Protein AF-A0A522B2F1-F1 (afdb_monomer)

Nearest PDB structures (foldseek):
  3g0k-assembly1_A-2  TM=4.788E-01  e=4.294E+00  Novosphingobium aromaticivorans DSM 12444
  7o5y-assembly1_B  TM=4.144E-01  e=3.653E+00  Streptococcus sanguinis
  8eoi-assembly1_A  TM=2.636E-01  e=6.877E-01  Homo sapiens
  1tuh-assembly1_A-2  TM=2.741E-01  e=2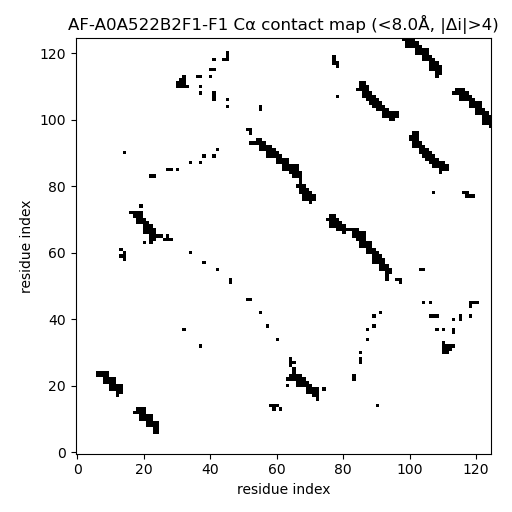.020E+00  uncultured bacterium
  4hvn-assembly1_B  TM=3.788E-01  e=5.932E+00  Catenulispora acidiphila DSM 44928

Mean predicted aligned error: 5.57 Å

pLDDT: mean 89.05, std 11.36, range [38.19, 97.5]

Radius of gyration: 15.19 Å; Cα contacts (8 Å, |Δi|>4): 282; chains: 1; bounding box: 47×36×34 Å

Foldseek 3Di:
DDPPPPQDWDWDAWPNNQKIWIAGDDDFDDFPADQVLLVVLQVVVQCVVPVQAPAWDWDTKDFGFQTAFMAGNVRHTQAGDPGGAGWMWIKTWGPDDPPFRTKIKIWIAGRHPSHTRGIDIDTHD

Solvent-accessible surface area (backbone atoms only — not comparable to full-atom values): 7037 Å² total; per-residue (Å²): 136,83,85,73,79,79,75,59,67,48,79,45,65,41,72,93,47,50,25,42,36,32,21,46,73,73,88,64,72,83,64,71,40,52,72,68,62,43,50,53,53,40,52,53,48,52,37,68,76,39,74,83,66,62,70,71,38,84,72,37,76,44,81,37,47,23,33,30,33,31,21,40,69,88,64,52,77,66,39,78,50,97,61,67,39,48,27,34,39,38,32,26,38,28,69,63,52,98,88,26,66,38,38,36,36,40,28,34,26,33,18,72,75,58,46,77,75,30,74,50,76,50,75,43,115

Secondary structure (DSSP, 8-state):
--------EEEEEETTTTEEEEEESS-PPPPSS-HHHHHHHHHHHHHHH-TT----EEEEEEEEEEEEEEEETT--EEEEEEEEEEEEEEEEEE-SBTTBSEEEEEEEEETTT--EEEEEEEEE-

Sequence (125 aa):
MRSGTIVDQTTIRVAVGEFVATEQQGLARAPAVTQESAAQTGLAKLTELNGTINGLVLSDAHFAPRLMTLSDAAGSPIYASTEPADDWIFVFTAPPQNGFTSVRGVVVIDAATGRISSAQILQSN

Structure (mmCIF, N/CA/C/O backbone):
data_AF-A0A522B2F1-F1
#
_entry.id   AF-A0A522B2F1-F1
#
loop_
_atom_site.group_PDB
_atom_site.id
_atom_site.type_symbol
_atom_site.label_atom_id
_atom_site.label_alt_id
_atom_site.label_comp_id
_atom_site.label_asym_id
_atom_site.label_entity_id
_atom_site.label_seq_id
_atom_site.pdbx_PDB_ins_code
_atom_site.Cartn_x
_atom_site.Cartn_y
_atom_site.Cartn_z
_atom_site.occupancy
_atom_site.B_iso_or_equiv
_atom_site.auth_seq_id
_atom_site.auth_comp_id
_atom_site.auth_asym_id
_atom_site.auth_atom_id
_atom_site.pdbx_PDB_model_num
ATOM 1 N N . MET A 1 1 ? 29.183 -25.569 -11.929 1.00 38.19 1 MET A N 1
ATOM 2 C CA . MET A 1 1 ? 29.229 -24.099 -11.795 1.00 38.19 1 MET A CA 1
ATOM 3 C C . MET A 1 1 ? 27.799 -23.622 -11.596 1.00 38.19 1 MET A C 1
ATOM 5 O O . MET A 1 1 ? 27.025 -23.688 -12.538 1.00 38.19 1 MET A O 1
ATOM 9 N N . ARG A 1 2 ? 27.391 -23.290 -10.366 1.00 43.25 2 ARG A N 1
ATOM 10 C CA . ARG A 1 2 ? 26.081 -22.670 -10.125 1.00 43.25 2 ARG A CA 1
ATOM 11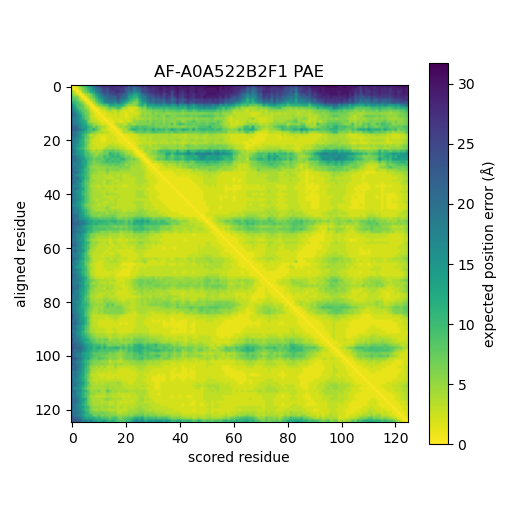 C C . ARG A 1 2 ? 26.312 -21.163 -10.138 1.00 43.25 2 ARG A C 1
ATOM 13 O O . ARG A 1 2 ? 26.789 -20.628 -9.145 1.00 43.25 2 ARG A O 1
ATOM 20 N N . SER A 1 3 ? 26.054 -20.513 -11.273 1.00 42.56 3 SER A N 1
ATOM 21 C CA . SER A 1 3 ? 25.910 -19.055 -11.307 1.00 42.56 3 SER A CA 1
ATOM 22 C C . SER A 1 3 ? 24.653 -18.711 -10.521 1.00 42.56 3 SER A C 1
ATOM 24 O O . SER A 1 3 ? 23.548 -18.779 -11.047 1.00 42.56 3 SER A O 1
ATOM 26 N N . GLY A 1 4 ? 24.815 -18.434 -9.230 1.00 44.62 4 GLY A N 1
ATOM 27 C CA . GLY A 1 4 ? 23.808 -17.710 -8.475 1.00 44.62 4 GLY A CA 1
ATOM 28 C C . GLY A 1 4 ? 23.912 -16.257 -8.900 1.00 44.62 4 GLY A C 1
ATOM 29 O O . GLY A 1 4 ? 24.872 -15.586 -8.533 1.00 44.62 4 GLY A O 1
ATOM 30 N N . THR A 1 5 ? 22.979 -15.791 -9.724 1.00 51.19 5 THR A N 1
ATOM 31 C CA . THR A 1 5 ? 22.793 -14.359 -9.946 1.00 51.19 5 THR A CA 1
ATOM 32 C C . THR A 1 5 ? 22.493 -13.747 -8.584 1.00 51.19 5 THR A C 1
ATOM 34 O O . THR A 1 5 ? 21.421 -13.981 -8.030 1.00 51.19 5 THR A O 1
ATOM 37 N N . ILE A 1 6 ? 23.457 -13.031 -8.006 1.00 52.72 6 ILE A N 1
ATOM 38 C CA . ILE A 1 6 ? 23.194 -12.193 -6.840 1.00 52.72 6 ILE A CA 1
ATOM 39 C C . ILE A 1 6 ? 22.328 -11.058 -7.374 1.00 52.72 6 ILE A C 1
ATOM 41 O O . ILE A 1 6 ? 22.818 -10.161 -8.057 1.00 52.72 6 ILE A O 1
ATOM 45 N N . VAL A 1 7 ? 21.019 -11.159 -7.165 1.00 60.38 7 VAL A N 1
ATOM 46 C CA . VAL A 1 7 ? 20.129 -10.018 -7.341 1.00 60.38 7 VAL A CA 1
ATOM 47 C C . VAL A 1 7 ? 20.434 -9.103 -6.163 1.00 60.38 7 VAL A C 1
ATOM 49 O O . VAL A 1 7 ? 20.167 -9.472 -5.023 1.00 60.38 7 VAL A O 1
ATOM 52 N N . ASP A 1 8 ? 21.078 -7.969 -6.428 1.00 80.25 8 ASP A N 1
ATOM 53 C CA . ASP A 1 8 ? 21.339 -6.969 -5.396 1.00 80.25 8 ASP A CA 1
ATOM 54 C C . ASP A 1 8 ? 19.993 -6.345 -4.993 1.00 80.25 8 ASP A C 1
ATOM 56 O O . ASP A 1 8 ? 19.267 -5.795 -5.832 1.00 80.25 8 ASP A O 1
ATOM 60 N N . GLN A 1 9 ? 19.607 -6.548 -3.734 1.00 82.62 9 GLN A N 1
ATOM 61 C CA . GLN A 1 9 ? 18.315 -6.155 -3.183 1.00 82.62 9 GLN A CA 1
ATOM 62 C C . GLN A 1 9 ? 18.523 -5.170 -2.039 1.00 82.62 9 GLN A C 1
ATOM 64 O O . GLN A 1 9 ? 19.355 -5.388 -1.157 1.00 82.62 9 GLN A O 1
ATOM 69 N N . THR A 1 10 ? 17.719 -4.112 -2.028 1.00 87.62 10 THR A N 1
ATOM 70 C CA . THR A 1 10 ? 17.701 -3.115 -0.960 1.00 87.62 10 THR A CA 1
ATOM 71 C C . THR A 1 10 ? 16.459 -3.319 -0.107 1.00 87.62 10 THR A C 1
ATOM 73 O O . THR A 1 10 ? 15.346 -3.386 -0.623 1.00 87.62 10 THR A O 1
ATOM 76 N N . THR A 1 11 ? 16.643 -3.396 1.208 1.00 88.81 11 THR A N 1
ATOM 77 C CA . THR A 1 11 ? 15.537 -3.484 2.166 1.00 88.81 11 THR A CA 1
ATOM 78 C C . THR A 1 11 ? 15.260 -2.112 2.767 1.00 88.81 11 THR A C 1
ATOM 80 O O . THR A 1 11 ? 16.154 -1.503 3.356 1.00 88.81 11 THR A O 1
ATOM 83 N N . ILE A 1 12 ? 14.017 -1.647 2.661 1.00 87.69 12 ILE A N 1
ATOM 84 C CA . ILE A 1 12 ? 13.564 -0.337 3.134 1.00 87.69 12 ILE A CA 1
ATOM 85 C C . ILE A 1 12 ? 12.460 -0.510 4.175 1.00 87.69 12 ILE A C 1
ATOM 87 O O . ILE A 1 12 ? 11.660 -1.444 4.133 1.00 87.69 12 ILE A O 1
ATOM 91 N N . ARG A 1 13 ? 12.439 0.401 5.149 1.00 89.25 13 ARG A N 1
ATOM 92 C CA . ARG A 1 13 ? 11.413 0.478 6.188 1.00 89.25 13 ARG A CA 1
ATOM 93 C C . ARG A 1 13 ? 10.387 1.540 5.817 1.00 89.25 13 ARG A C 1
ATOM 95 O O . ARG A 1 13 ? 10.756 2.698 5.649 1.00 89.25 13 ARG A O 1
ATOM 102 N N . VAL A 1 14 ? 9.121 1.148 5.754 1.00 87.75 14 VAL A N 1
ATOM 103 C CA . VAL A 1 14 ? 7.976 2.031 5.483 1.00 87.75 14 VAL A CA 1
ATOM 104 C C . VAL A 1 14 ? 7.152 2.178 6.766 1.00 87.75 14 VAL A C 1
ATOM 106 O O . VAL A 1 14 ? 7.138 1.266 7.599 1.00 87.75 14 VAL A O 1
ATOM 109 N N . ALA A 1 15 ? 6.535 3.343 6.969 1.00 86.56 15 ALA A N 1
ATOM 110 C CA . ALA A 1 15 ? 5.794 3.727 8.170 1.00 86.56 15 ALA A CA 1
ATOM 111 C C . ALA A 1 15 ? 6.574 3.444 9.463 1.00 86.56 15 ALA A C 1
ATOM 113 O O . ALA A 1 15 ? 6.159 2.660 10.306 1.00 86.56 15 ALA A O 1
ATOM 114 N N . VAL A 1 16 ? 7.760 4.048 9.608 1.00 84.00 16 VAL A N 1
ATOM 115 C CA . VAL A 1 16 ? 8.618 3.892 10.805 1.00 84.00 16 VAL A CA 1
ATOM 116 C C . VAL A 1 16 ? 9.002 2.418 11.079 1.00 84.00 16 VAL A C 1
ATOM 118 O O . VAL A 1 16 ? 9.279 2.019 12.206 1.00 84.00 16 VAL A O 1
ATOM 121 N N . GLY A 1 17 ? 9.081 1.592 10.028 1.00 78.56 17 GLY A N 1
ATOM 122 C CA . GLY A 1 17 ? 9.490 0.185 10.126 1.00 78.56 17 GLY A CA 1
ATOM 123 C C . GLY A 1 17 ? 8.371 -0.787 10.470 1.00 78.56 17 GLY A C 1
ATOM 124 O O . GLY A 1 17 ? 8.657 -1.942 10.775 1.00 78.56 17 GLY A O 1
ATOM 125 N N . GLU A 1 18 ? 7.121 -0.343 10.389 1.00 86.19 18 GLU A N 1
ATOM 126 C CA . GLU A 1 18 ? 5.946 -1.211 10.469 1.00 86.19 18 GLU A CA 1
ATOM 127 C C . GLU A 1 18 ? 5.821 -2.135 9.260 1.00 86.19 18 GLU A C 1
ATOM 129 O O . GLU A 1 18 ? 5.259 -3.224 9.372 1.00 86.19 18 GLU A O 1
ATOM 134 N N . PHE A 1 19 ? 6.378 -1.713 8.125 1.00 91.81 19 PHE A N 1
ATOM 135 C CA . PHE A 1 19 ? 6.464 -2.517 6.919 1.00 91.81 19 PHE A CA 1
ATOM 136 C C . PHE A 1 19 ? 7.895 -2.573 6.413 1.00 91.81 19 PHE A C 1
ATOM 138 O O . PHE A 1 19 ? 8.677 -1.624 6.546 1.00 91.81 19 PHE A O 1
ATOM 145 N N . VAL A 1 20 ? 8.221 -3.707 5.809 1.00 92.75 20 VAL A N 1
ATOM 146 C CA . VAL A 1 20 ? 9.515 -3.971 5.196 1.00 92.75 20 VAL A CA 1
ATOM 147 C C . VAL A 1 20 ? 9.288 -4.186 3.709 1.00 92.75 20 VAL A C 1
ATOM 149 O O . VAL A 1 20 ? 8.662 -5.165 3.303 1.00 92.75 20 VAL A O 1
ATOM 152 N N . ALA A 1 21 ? 9.783 -3.247 2.908 1.00 92.69 21 ALA A N 1
ATOM 153 C CA . ALA A 1 21 ? 9.803 -3.337 1.459 1.00 92.69 21 ALA A CA 1
ATOM 154 C C . ALA A 1 21 ? 11.165 -3.868 1.005 1.00 92.69 21 ALA A C 1
ATOM 156 O O . ALA A 1 21 ? 12.202 -3.494 1.557 1.00 92.69 21 ALA A O 1
ATOM 157 N N . THR A 1 22 ? 11.173 -4.726 -0.007 1.00 91.88 22 THR A N 1
ATOM 158 C CA . THR A 1 22 ? 12.401 -5.142 -0.684 1.00 91.88 22 THR A CA 1
ATOM 159 C C . THR A 1 22 ? 12.323 -4.729 -2.137 1.00 91.88 22 THR A C 1
ATOM 161 O O . THR A 1 22 ? 11.387 -5.088 -2.850 1.00 91.88 22 THR A O 1
ATOM 164 N N . GLU A 1 23 ? 13.335 -3.996 -2.567 1.00 91.19 23 GLU A N 1
ATOM 165 C CA . GLU A 1 23 ? 13.472 -3.445 -3.904 1.00 91.19 23 GLU A CA 1
ATOM 166 C C . GLU A 1 23 ? 14.637 -4.123 -4.605 1.00 91.19 23 GLU A C 1
ATOM 168 O O . GLU A 1 23 ? 15.678 -4.398 -4.003 1.00 91.19 23 GLU A O 1
ATOM 173 N N . GLN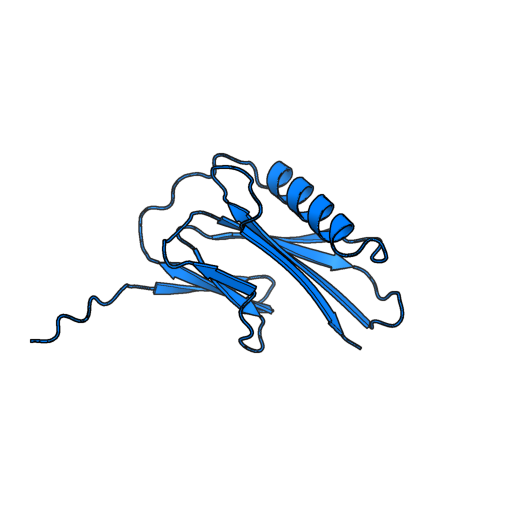 A 1 24 ? 14.487 -4.384 -5.896 1.00 88.69 24 GLN A N 1
ATOM 174 C CA . GLN A 1 24 ? 15.615 -4.803 -6.709 1.00 88.69 24 GLN A CA 1
ATOM 175 C C . GLN A 1 24 ? 16.388 -3.569 -7.177 1.00 88.69 24 GLN A C 1
ATOM 177 O O . GLN A 1 24 ? 15.809 -2.696 -7.824 1.00 88.69 24 GLN A O 1
ATOM 182 N N . GLN A 1 25 ? 17.706 -3.527 -6.957 1.00 82.00 25 GLN A N 1
ATOM 183 C CA . GLN A 1 25 ? 18.521 -2.427 -7.470 1.00 82.00 25 GLN A CA 1
ATOM 184 C C . GLN A 1 25 ? 18.369 -2.275 -8.990 1.00 82.00 25 GLN A C 1
ATOM 186 O O . GLN A 1 25 ? 18.368 -3.244 -9.758 1.00 82.00 25 GLN A O 1
ATOM 191 N N . GLY A 1 26 ? 18.246 -1.028 -9.436 1.00 74.38 26 GLY A N 1
ATOM 192 C CA . GLY A 1 26 ? 18.141 -0.689 -10.845 1.00 74.38 26 GLY A CA 1
ATOM 193 C C . GLY A 1 26 ? 17.662 0.738 -11.062 1.00 74.38 26 GLY A C 1
ATOM 194 O O . GLY A 1 26 ? 17.484 1.510 -10.123 1.00 74.38 26 GLY A O 1
ATOM 195 N N . LEU A 1 27 ? 17.462 1.091 -12.330 1.00 75.81 27 LEU A N 1
ATOM 196 C CA . LEU A 1 27 ? 16.947 2.405 -12.697 1.00 75.81 27 LEU A CA 1
ATOM 197 C C . LEU A 1 27 ? 15.459 2.495 -12.341 1.00 75.81 27 LEU A C 1
ATOM 199 O O . LEU A 1 27 ? 14.644 1.793 -12.942 1.00 75.81 27 LEU A O 1
ATOM 203 N N . ALA A 1 28 ? 15.140 3.370 -11.390 1.00 77.50 28 ALA A N 1
ATOM 204 C CA . ALA A 1 28 ? 13.783 3.814 -11.103 1.00 77.50 28 ALA A CA 1
ATOM 205 C C . ALA A 1 28 ? 13.255 4.663 -12.266 1.00 77.50 28 ALA A C 1
ATOM 207 O O . ALA A 1 28 ? 13.977 5.530 -12.775 1.00 77.50 28 ALA A O 1
ATOM 208 N N . ARG A 1 29 ? 12.003 4.460 -12.681 1.00 81.00 29 ARG A N 1
ATOM 209 C CA . ARG A 1 29 ? 11.322 5.408 -13.571 1.00 81.00 29 ARG A CA 1
ATOM 210 C C . ARG A 1 29 ? 10.526 6.397 -12.737 1.00 81.00 29 ARG A C 1
ATOM 212 O O . ARG A 1 29 ? 10.007 6.058 -11.681 1.00 81.00 29 ARG A O 1
ATOM 219 N N . ALA A 1 30 ? 10.434 7.635 -13.215 1.00 85.31 30 ALA A N 1
ATOM 220 C CA . ALA A 1 30 ? 9.543 8.597 -12.586 1.00 85.31 30 ALA A CA 1
ATOM 221 C C . ALA A 1 30 ? 8.095 8.066 -12.658 1.00 85.31 30 ALA A C 1
ATOM 223 O O . ALA A 1 30 ? 7.690 7.589 -13.725 1.00 85.31 30 ALA A O 1
ATOM 224 N N . PRO A 1 31 ? 7.327 8.136 -11.558 1.00 89.75 31 PRO A N 1
ATOM 225 C CA . PRO A 1 31 ? 5.960 7.636 -11.525 1.00 89.75 31 PRO A CA 1
ATOM 226 C C . PRO A 1 31 ? 5.082 8.424 -12.505 1.00 89.75 31 PRO A C 1
ATOM 228 O O . PRO A 1 31 ? 5.138 9.655 -12.554 1.00 89.75 31 PRO A O 1
ATOM 231 N N . ALA A 1 32 ? 4.273 7.715 -13.295 1.00 93.44 32 ALA A N 1
ATOM 232 C CA . ALA A 1 32 ? 3.329 8.334 -14.228 1.00 93.44 32 ALA A CA 1
ATOM 233 C C . ALA A 1 32 ? 2.045 8.786 -13.515 1.00 93.44 32 ALA A C 1
ATOM 235 O O . ALA A 1 32 ? 1.407 9.754 -13.927 1.00 93.44 32 ALA A O 1
ATOM 236 N N . VAL A 1 33 ? 1.683 8.096 -12.431 1.00 95.12 33 VAL A N 1
ATOM 237 C CA . VAL A 1 33 ? 0.570 8.445 -11.548 1.00 95.12 33 VAL A CA 1
ATOM 238 C C . VAL A 1 33 ? 1.096 9.214 -10.342 1.00 95.12 33 VAL A C 1
ATOM 240 O O . VAL A 1 33 ? 2.047 8.794 -9.678 1.00 95.12 33 VAL A O 1
ATOM 243 N N . THR A 1 34 ? 0.468 10.354 -10.051 1.00 95.56 34 THR A N 1
ATOM 244 C CA . THR A 1 34 ? 0.846 11.188 -8.908 1.00 95.56 34 THR A CA 1
ATOM 245 C C . THR A 1 34 ? 0.534 10.490 -7.589 1.00 95.56 34 THR A C 1
ATOM 247 O O . THR A 1 34 ? -0.428 9.725 -7.481 1.00 95.56 34 THR A O 1
ATOM 250 N N . GLN A 1 35 ? 1.313 10.817 -6.557 1.00 95.50 35 GLN A N 1
ATOM 251 C CA . GLN A 1 35 ? 1.086 10.326 -5.199 1.00 95.50 35 GLN A CA 1
ATOM 252 C C . GLN A 1 35 ? -0.354 10.594 -4.728 1.00 95.50 35 GLN A C 1
ATOM 254 O O . GLN A 1 35 ? -0.984 9.718 -4.149 1.00 95.50 35 GLN A O 1
ATOM 259 N N . GLU A 1 36 ? -0.894 11.785 -5.006 1.00 96.56 36 GLU A N 1
ATOM 260 C CA . GLU A 1 36 ? -2.255 12.165 -4.611 1.00 96.56 36 GLU A CA 1
ATOM 261 C C . GLU A 1 36 ? -3.326 11.295 -5.287 1.00 96.56 36 GLU A C 1
ATOM 263 O O . GLU A 1 36 ? -4.208 10.763 -4.613 1.00 96.56 36 GLU A O 1
ATOM 268 N N . SER A 1 37 ? -3.236 11.105 -6.608 1.00 96.19 37 SER A N 1
ATOM 269 C CA . SER A 1 37 ? -4.206 10.300 -7.360 1.00 96.19 37 SER A CA 1
ATOM 270 C C . SER A 1 37 ? -4.171 8.829 -6.934 1.00 96.19 37 SER A C 1
ATOM 272 O O . SER A 1 37 ? -5.218 8.195 -6.760 1.00 96.19 37 SER A O 1
ATOM 274 N N . ALA A 1 38 ? -2.972 8.295 -6.701 1.00 96.44 38 ALA A N 1
ATOM 275 C CA . ALA A 1 38 ? -2.808 6.937 -6.210 1.00 96.44 38 ALA A CA 1
ATOM 276 C C . ALA A 1 38 ? -3.327 6.799 -4.763 1.00 96.44 38 ALA A C 1
ATOM 278 O O . ALA A 1 38 ? -4.073 5.865 -4.476 1.00 96.44 38 ALA A O 1
ATOM 279 N N . ALA A 1 39 ? -3.068 7.767 -3.875 1.00 96.50 39 ALA A N 1
ATOM 280 C CA . ALA A 1 39 ? -3.603 7.757 -2.511 1.00 96.50 39 ALA A CA 1
ATOM 281 C C . ALA A 1 39 ? -5.142 7.753 -2.485 1.00 96.50 39 ALA A C 1
ATOM 283 O O . ALA A 1 39 ? -5.743 6.984 -1.734 1.00 96.50 39 ALA A O 1
ATOM 284 N N . GLN A 1 40 ? -5.796 8.555 -3.332 1.00 96.75 40 GLN A N 1
ATOM 285 C CA . GLN A 1 40 ? -7.261 8.556 -3.455 1.00 96.75 40 GLN A CA 1
ATOM 286 C C . GLN A 1 40 ? -7.793 7.196 -3.925 1.00 96.75 40 GLN A C 1
ATOM 288 O O . GLN A 1 40 ? -8.762 6.679 -3.366 1.00 96.75 40 GLN A O 1
ATOM 293 N N . THR A 1 41 ? -7.125 6.590 -4.909 1.00 96.31 41 THR A N 1
ATOM 294 C CA . THR A 1 41 ? -7.457 5.251 -5.416 1.00 96.31 41 THR A CA 1
ATOM 295 C C . THR A 1 41 ? -7.316 4.191 -4.318 1.00 96.31 41 THR A C 1
ATOM 297 O O . THR A 1 41 ? -8.203 3.355 -4.137 1.00 96.31 41 THR A O 1
ATOM 300 N N . GLY A 1 42 ? -6.239 4.259 -3.531 1.00 95.62 42 GLY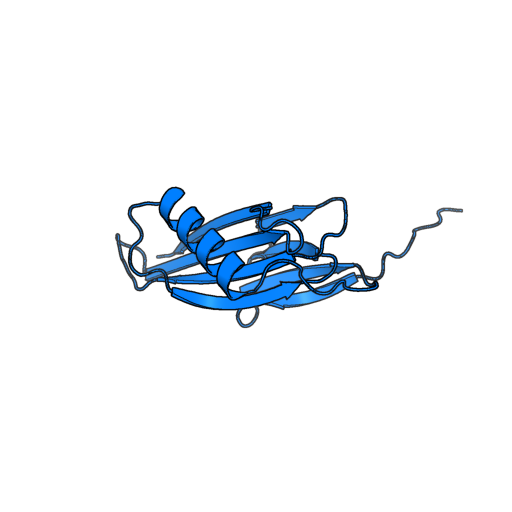 A N 1
ATOM 301 C CA . GLY A 1 42 ? -6.006 3.359 -2.404 1.00 95.62 42 GLY A CA 1
ATOM 302 C C . GLY A 1 42 ? -7.047 3.507 -1.297 1.00 95.62 42 GLY A C 1
ATOM 303 O O . GLY A 1 42 ? -7.603 2.506 -0.844 1.00 95.62 42 GLY A O 1
ATOM 304 N N . LEU A 1 43 ? -7.383 4.739 -0.908 1.00 95.56 43 LEU A N 1
ATOM 305 C CA . LEU A 1 43 ? -8.408 5.002 0.105 1.00 95.56 43 LEU A CA 1
ATOM 306 C C . LEU A 1 43 ? -9.783 4.475 -0.323 1.00 95.56 43 LEU A C 1
ATOM 308 O O . LEU A 1 43 ? -10.476 3.830 0.471 1.00 95.56 43 LEU A O 1
ATOM 312 N N . ALA A 1 44 ? -10.164 4.711 -1.582 1.00 95.06 44 ALA A N 1
ATOM 313 C CA . ALA A 1 44 ? -11.408 4.195 -2.141 1.00 95.06 44 ALA A CA 1
ATOM 314 C C . ALA A 1 44 ? -11.452 2.662 -2.064 1.00 95.06 44 ALA A C 1
ATOM 316 O O . ALA A 1 44 ? -12.458 2.097 -1.635 1.00 95.06 44 ALA A O 1
ATOM 317 N N . LYS A 1 45 ? -10.341 1.985 -2.384 1.00 96.25 45 LYS A N 1
ATOM 318 C CA . LYS A 1 45 ? -10.276 0.524 -2.305 1.00 96.25 45 LYS A CA 1
ATOM 319 C C . LYS A 1 45 ? -10.337 -0.017 -0.888 1.00 96.25 45 LYS A C 1
ATOM 321 O O . LYS A 1 45 ? -11.017 -1.009 -0.658 1.00 96.25 45 LYS A O 1
ATOM 326 N N . LEU A 1 46 ? -9.642 0.601 0.062 1.00 94.75 46 LEU A N 1
ATOM 327 C CA . LEU A 1 46 ? -9.704 0.172 1.462 1.00 94.75 46 LEU A CA 1
ATOM 328 C C . LEU A 1 46 ? -11.125 0.310 2.018 1.00 94.75 46 LEU A C 1
ATOM 330 O O . LEU A 1 46 ? -11.606 -0.585 2.708 1.00 94.75 46 LEU A O 1
ATOM 334 N N . THR A 1 47 ? -11.815 1.389 1.649 1.00 92.69 47 THR A N 1
ATOM 335 C CA . THR A 1 47 ? -13.223 1.601 2.006 1.00 92.69 47 THR A CA 1
ATOM 336 C C . THR A 1 47 ? -14.130 0.544 1.364 1.00 92.69 47 THR A C 1
ATOM 338 O O . THR A 1 47 ? -15.036 0.038 2.016 1.00 92.69 47 THR A O 1
ATOM 341 N N . GLU A 1 48 ? -13.872 0.157 0.110 1.00 93.31 48 GLU A N 1
ATOM 342 C CA . GLU A 1 48 ? -14.591 -0.932 -0.570 1.00 93.31 48 GLU A CA 1
ATOM 343 C C . GLU A 1 48 ? -14.352 -2.292 0.111 1.00 93.31 48 GLU A C 1
ATOM 345 O O . GLU A 1 48 ? -15.293 -3.056 0.315 1.00 93.31 48 GLU A O 1
ATOM 350 N N . LEU A 1 49 ? -13.103 -2.588 0.489 1.00 92.81 49 LEU A N 1
ATOM 351 C CA . LEU A 1 49 ? -12.731 -3.833 1.168 1.00 92.81 49 LEU A CA 1
ATOM 352 C C . LEU A 1 49 ? -13.388 -3.960 2.542 1.00 92.81 49 LEU A C 1
ATOM 354 O O . LEU A 1 49 ? -13.732 -5.066 2.959 1.00 92.81 49 LEU A O 1
ATOM 358 N N . ASN A 1 50 ? -13.547 -2.846 3.256 1.00 87.88 50 ASN A N 1
ATOM 359 C CA . ASN A 1 50 ? -14.215 -2.836 4.545 1.00 87.88 50 ASN A CA 1
ATOM 360 C C . ASN A 1 50 ? -14.967 -1.523 4.785 1.00 87.88 50 ASN A C 1
ATOM 362 O O . ASN A 1 50 ? -14.465 -0.597 5.425 1.00 87.88 50 ASN A O 1
ATOM 366 N N . GLY A 1 51 ? -16.228 -1.500 4.351 1.00 83.12 51 GLY A N 1
ATOM 367 C CA . GLY A 1 51 ? -17.115 -0.343 4.497 1.00 83.12 51 GLY A CA 1
ATOM 368 C C . GLY A 1 51 ? -17.525 -0.011 5.936 1.00 83.12 51 GLY A C 1
ATOM 369 O O . GLY A 1 51 ? -18.270 0.941 6.144 1.00 83.12 51 GLY A O 1
ATOM 370 N N . THR A 1 52 ? -17.079 -0.780 6.936 1.00 86.12 52 THR A N 1
ATOM 371 C CA . THR A 1 52 ? -17.334 -0.464 8.353 1.00 86.12 52 THR A CA 1
ATOM 372 C C . THR A 1 52 ? -16.256 0.426 8.963 1.00 86.12 52 THR A C 1
ATOM 374 O O . THR A 1 52 ? -16.475 0.999 10.033 1.00 86.12 52 THR A O 1
ATOM 377 N N . ILE A 1 53 ? -15.098 0.545 8.306 1.00 87.44 53 ILE A N 1
ATOM 378 C CA . ILE A 1 53 ? -13.995 1.375 8.781 1.00 87.44 53 ILE A CA 1
ATOM 379 C C . ILE A 1 53 ? -14.237 2.809 8.334 1.00 87.44 53 ILE A C 1
ATOM 381 O O . ILE A 1 53 ? -14.363 3.104 7.149 1.00 87.44 53 ILE A O 1
ATOM 385 N N . ASN A 1 54 ? -14.254 3.710 9.304 1.00 87.81 54 ASN A N 1
ATOM 386 C CA . ASN A 1 54 ? -14.456 5.132 9.112 1.00 87.81 54 ASN A CA 1
ATOM 387 C C . ASN A 1 54 ? -13.199 5.906 9.516 1.00 87.81 54 ASN A C 1
ATOM 389 O O . ASN A 1 54 ? -12.472 5.515 10.430 1.00 87.81 54 ASN A O 1
ATOM 393 N N . GLY A 1 55 ? -12.950 7.034 8.852 1.00 90.25 55 GLY A N 1
ATOM 394 C CA . GLY A 1 55 ? -11.858 7.936 9.227 1.00 90.25 55 GLY A CA 1
ATOM 395 C C . GLY A 1 55 ? -10.455 7.411 8.919 1.00 90.25 55 GLY A C 1
ATOM 396 O O . GLY A 1 55 ? -9.519 7.777 9.624 1.00 90.25 55 GLY A O 1
ATOM 397 N N . LEU A 1 56 ? -10.300 6.566 7.890 1.00 93.12 56 LEU A N 1
ATOM 398 C CA . LEU A 1 56 ? -8.979 6.265 7.334 1.00 93.12 56 LEU A CA 1
ATOM 399 C C . LEU A 1 56 ? -8.350 7.555 6.803 1.00 93.12 56 LEU A C 1
ATOM 401 O O . LEU A 1 56 ? -8.918 8.228 5.942 1.00 93.12 56 LEU A O 1
ATOM 405 N N . VAL A 1 57 ? -7.167 7.879 7.309 1.00 94.56 57 VAL A N 1
ATOM 406 C CA . VAL A 1 57 ? -6.350 9.006 6.865 1.00 94.56 57 VAL A CA 1
ATOM 407 C C . VAL A 1 57 ? -4.999 8.494 6.407 1.00 94.56 57 VAL A C 1
ATOM 409 O O . VAL A 1 57 ? -4.468 7.537 6.970 1.00 94.56 57 VAL A O 1
ATOM 412 N N . LEU A 1 58 ? -4.447 9.113 5.366 1.00 95.69 58 LEU A N 1
ATOM 413 C CA . LEU A 1 58 ? -3.117 8.768 4.886 1.00 95.69 58 LEU A CA 1
ATOM 414 C C . LEU A 1 58 ? -2.089 9.119 5.968 1.00 95.69 58 LEU A C 1
ATOM 416 O O . LEU A 1 58 ? -1.982 10.280 6.360 1.00 95.69 58 LEU A O 1
ATOM 420 N N . SER A 1 59 ? -1.349 8.122 6.443 1.00 95.12 59 SER A N 1
ATOM 421 C CA . SER A 1 59 ? -0.319 8.288 7.469 1.00 95.12 59 SER A CA 1
ATOM 422 C C . SER A 1 59 ? 1.091 8.237 6.900 1.00 95.12 59 SER A C 1
ATOM 424 O O . SER A 1 59 ? 1.969 8.918 7.418 1.00 95.12 59 SER A O 1
ATOM 426 N N . ASP A 1 60 ? 1.314 7.437 5.855 1.00 96.19 60 ASP A N 1
ATOM 427 C CA . ASP A 1 60 ? 2.608 7.358 5.182 1.00 96.19 60 ASP A CA 1
ATOM 428 C C . ASP A 1 60 ? 2.446 7.024 3.698 1.00 96.19 60 ASP A C 1
ATOM 430 O O . ASP A 1 60 ? 1.494 6.353 3.293 1.00 96.19 60 ASP A O 1
ATOM 434 N N . ALA A 1 61 ? 3.384 7.499 2.889 1.00 95.69 61 ALA A N 1
ATOM 435 C CA . ALA A 1 61 ? 3.416 7.257 1.458 1.00 95.69 61 ALA A CA 1
ATOM 436 C C . ALA A 1 61 ? 4.862 7.126 0.995 1.00 95.69 61 ALA A C 1
ATOM 438 O O . ALA A 1 61 ? 5.688 8.008 1.234 1.00 95.69 61 ALA A O 1
ATOM 439 N N . HIS A 1 62 ? 5.152 6.044 0.287 1.00 95.00 62 HIS A N 1
ATOM 440 C CA . HIS A 1 62 ? 6.492 5.731 -0.167 1.00 95.00 62 HIS A CA 1
ATOM 441 C C . HIS A 1 62 ? 6.476 5.318 -1.634 1.00 95.00 62 HIS A C 1
ATOM 443 O O . HIS A 1 62 ? 5.697 4.455 -2.032 1.00 95.00 62 HIS A O 1
ATOM 449 N N . PHE A 1 63 ? 7.335 5.939 -2.438 1.00 94.50 63 PHE A N 1
ATOM 450 C CA . PHE A 1 63 ? 7.609 5.456 -3.784 1.00 94.50 63 PHE A CA 1
ATOM 451 C C . PHE A 1 63 ? 8.680 4.375 -3.691 1.00 94.50 63 PHE A C 1
ATOM 453 O O . PHE A 1 63 ? 9.802 4.685 -3.291 1.00 94.50 63 PHE A O 1
ATOM 460 N N . ALA A 1 64 ? 8.322 3.148 -4.055 1.00 93.38 64 ALA A N 1
ATOM 461 C CA . ALA A 1 64 ? 9.198 1.991 -4.022 1.00 93.38 64 ALA A CA 1
ATOM 462 C C . ALA A 1 64 ? 9.573 1.591 -5.456 1.00 93.38 64 ALA A C 1
ATOM 464 O O . ALA A 1 64 ? 8.818 0.866 -6.120 1.00 93.38 64 ALA A O 1
ATOM 465 N N . PRO A 1 65 ? 10.700 2.089 -5.992 1.00 92.44 65 PRO A N 1
ATOM 466 C CA . PRO A 1 65 ? 11.135 1.699 -7.318 1.00 92.44 65 PRO A CA 1
ATOM 467 C C . PRO A 1 65 ? 11.518 0.222 -7.336 1.00 92.44 65 PRO A C 1
ATOM 469 O O . PRO A 1 65 ? 12.225 -0.264 -6.455 1.00 92.44 65 PRO A O 1
ATOM 472 N N . ARG A 1 66 ? 11.102 -0.489 -8.386 1.00 92.75 66 ARG A N 1
ATOM 473 C CA . ARG A 1 66 ? 11.421 -1.910 -8.584 1.00 92.75 66 ARG A CA 1
ATOM 474 C C . ARG A 1 66 ? 11.097 -2.774 -7.354 1.00 92.75 66 ARG A C 1
ATOM 476 O O . ARG A 1 66 ? 11.874 -3.669 -7.000 1.00 92.75 66 ARG A O 1
ATOM 483 N N . LEU A 1 67 ? 9.963 -2.505 -6.713 1.00 94.25 67 LEU A N 1
ATOM 484 C CA . LEU A 1 67 ? 9.428 -3.263 -5.594 1.00 94.25 67 LEU A CA 1
ATOM 485 C C . LEU A 1 67 ? 9.273 -4.737 -5.983 1.00 94.25 67 LEU A C 1
ATOM 487 O O . LEU A 1 67 ? 8.704 -5.083 -7.019 1.00 94.25 67 LEU A O 1
ATOM 491 N N . MET A 1 68 ? 9.786 -5.608 -5.120 1.00 94.44 68 MET A N 1
ATOM 492 C CA . MET A 1 68 ? 9.675 -7.060 -5.243 1.00 94.44 68 MET A CA 1
ATOM 493 C C . MET A 1 68 ? 8.725 -7.615 -4.193 1.00 94.44 68 MET A C 1
ATOM 495 O O . MET A 1 68 ? 7.874 -8.445 -4.500 1.00 94.44 68 MET A O 1
ATOM 499 N N . THR A 1 69 ? 8.863 -7.169 -2.944 1.00 95.56 69 THR A N 1
ATOM 500 C CA . THR A 1 69 ? 8.039 -7.656 -1.836 1.00 95.56 69 THR A CA 1
ATOM 501 C C . THR A 1 69 ? 7.724 -6.550 -0.847 1.00 95.56 69 THR A C 1
ATOM 503 O O . THR A 1 69 ? 8.547 -5.669 -0.610 1.00 95.56 69 THR A O 1
ATOM 506 N N . LEU A 1 70 ? 6.565 -6.652 -0.210 1.00 95.94 70 LEU A N 1
ATOM 507 C CA . LEU A 1 70 ? 6.187 -5.882 0.966 1.00 95.94 70 LEU A CA 1
ATOM 508 C C . LEU A 1 70 ? 5.659 -6.849 2.019 1.00 95.94 70 LEU A C 1
ATOM 510 O O . LEU A 1 70 ? 4.767 -7.645 1.722 1.00 95.94 70 LEU A O 1
ATOM 514 N N . SER A 1 71 ? 6.162 -6.736 3.240 1.00 94.94 71 SER A N 1
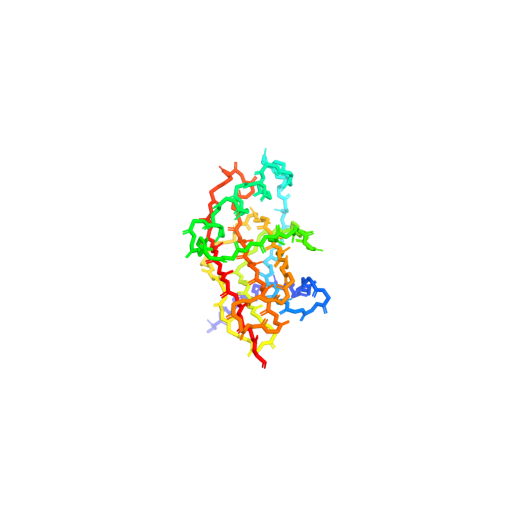ATOM 515 C CA . SER A 1 71 ? 5.688 -7.509 4.387 1.00 94.94 71 SER A CA 1
ATOM 516 C C . SER A 1 71 ? 5.411 -6.601 5.578 1.00 94.94 71 SER A C 1
ATOM 518 O O . SER A 1 71 ? 5.979 -5.511 5.682 1.00 94.94 71 SER A O 1
ATOM 520 N N . ASP A 1 72 ? 4.553 -7.052 6.489 1.00 90.44 72 ASP A N 1
ATOM 521 C CA . ASP A 1 72 ? 4.398 -6.420 7.799 1.00 90.44 72 ASP A CA 1
ATOM 522 C C . ASP A 1 72 ? 5.630 -6.655 8.699 1.00 90.44 72 ASP A C 1
ATOM 524 O O . ASP A 1 72 ? 6.538 -7.429 8.379 1.00 90.44 72 ASP A O 1
ATOM 528 N N . ALA A 1 73 ? 5.663 -5.990 9.854 1.00 84.75 73 ALA A N 1
ATOM 529 C CA . ALA A 1 73 ? 6.733 -6.135 10.840 1.00 84.75 73 ALA A CA 1
ATOM 530 C C . ALA A 1 73 ? 6.856 -7.554 11.431 1.00 84.75 73 ALA A C 1
ATOM 532 O O . ALA A 1 73 ? 7.904 -7.890 11.983 1.00 84.75 73 ALA A O 1
ATOM 533 N N . ALA A 1 74 ? 5.815 -8.387 11.328 1.00 87.25 74 ALA A N 1
ATOM 534 C CA . ALA A 1 74 ? 5.849 -9.793 11.729 1.00 87.25 74 ALA A CA 1
ATOM 535 C C . ALA A 1 74 ? 6.404 -10.710 10.618 1.00 87.25 74 ALA A C 1
ATOM 537 O O . ALA A 1 74 ? 6.634 -11.895 10.858 1.00 87.25 74 ALA A O 1
ATOM 538 N N . GLY A 1 75 ? 6.657 -10.170 9.422 1.00 86.62 75 GLY A N 1
ATOM 539 C CA . GLY A 1 75 ? 7.131 -10.903 8.253 1.00 86.62 75 GLY A CA 1
ATOM 540 C C . GLY A 1 75 ? 6.013 -11.511 7.403 1.00 86.62 75 GLY A C 1
ATOM 541 O O . GLY A 1 75 ? 6.315 -12.256 6.470 1.00 86.62 75 GLY A O 1
ATOM 542 N N . SER A 1 76 ? 4.743 -11.206 7.682 1.00 90.06 76 SER A N 1
ATOM 543 C CA . SER A 1 76 ? 3.621 -11.665 6.861 1.00 90.06 76 SER A CA 1
ATOM 544 C C . SER A 1 76 ? 3.633 -10.930 5.518 1.00 90.06 76 SER A C 1
ATOM 546 O O . SER A 1 76 ? 3.698 -9.697 5.505 1.00 90.06 76 SER A O 1
ATOM 548 N N . PRO A 1 77 ? 3.554 -11.644 4.383 1.00 92.56 77 PRO A N 1
ATOM 549 C CA . PRO A 1 77 ? 3.587 -11.013 3.072 1.00 92.56 77 PRO A CA 1
ATOM 550 C C . PRO A 1 77 ? 2.285 -10.249 2.794 1.00 92.56 77 PRO A C 1
ATOM 552 O O . PRO A 1 77 ? 1.194 -10.806 2.902 1.00 92.56 77 PRO A O 1
ATOM 555 N N . ILE A 1 78 ? 2.419 -8.990 2.382 1.00 93.19 78 ILE A N 1
ATOM 556 C CA . ILE A 1 78 ? 1.338 -8.116 1.892 1.00 93.19 78 ILE A CA 1
ATOM 557 C C . ILE A 1 78 ? 1.352 -8.078 0.361 1.00 93.19 78 ILE A C 1
ATOM 559 O O . ILE A 1 78 ? 0.309 -8.065 -0.291 1.00 93.19 78 ILE A O 1
ATOM 563 N N . TYR A 1 79 ? 2.544 -8.058 -0.228 1.00 95.06 79 TYR A N 1
ATOM 564 C CA . TYR A 1 79 ? 2.761 -8.060 -1.669 1.00 95.06 79 TYR A CA 1
ATOM 565 C C . TYR A 1 79 ? 4.015 -8.863 -1.999 1.00 95.06 79 TYR A C 1
ATOM 567 O O . TYR A 1 79 ? 5.018 -8.790 -1.289 1.00 95.06 79 TYR A O 1
ATOM 575 N N . ALA A 1 80 ? 3.956 -9.618 -3.089 1.00 94.00 80 ALA A N 1
ATOM 576 C CA . ALA A 1 80 ? 5.103 -10.300 -3.657 1.00 94.00 80 ALA A CA 1
ATOM 577 C C . ALA A 1 80 ? 4.931 -10.367 -5.173 1.00 94.00 80 ALA A C 1
ATOM 579 O O . ALA A 1 80 ? 3.900 -10.828 -5.663 1.00 94.00 80 ALA A O 1
ATOM 580 N N . SER A 1 81 ? 5.950 -9.932 -5.900 1.00 89.88 81 SER A N 1
ATOM 581 C CA . SER A 1 81 ? 6.018 -10.001 -7.350 1.00 89.88 81 SER A CA 1
ATOM 582 C C . SER A 1 81 ? 7.242 -10.794 -7.787 1.00 89.88 81 SER A C 1
ATOM 584 O O . SER A 1 81 ? 8.298 -10.771 -7.152 1.00 89.88 81 SER A O 1
ATOM 586 N N . THR A 1 82 ? 7.099 -11.510 -8.898 1.00 87.44 82 THR A N 1
ATOM 587 C CA . THR A 1 82 ? 8.219 -12.157 -9.590 1.00 87.44 82 THR A CA 1
ATOM 588 C C . THR A 1 82 ? 8.945 -11.201 -10.534 1.00 87.44 82 THR A C 1
ATOM 590 O O . THR A 1 82 ? 10.065 -11.495 -10.946 1.00 87.44 82 THR A O 1
ATOM 593 N N . GLU A 1 83 ? 8.320 -10.073 -10.881 1.00 88.69 83 GLU A N 1
ATOM 594 C CA . GLU A 1 83 ? 8.872 -9.043 -11.759 1.00 88.69 83 GLU A CA 1
ATOM 595 C C . GLU A 1 83 ? 8.929 -7.694 -11.020 1.00 88.69 83 GLU A C 1
ATOM 597 O O . GLU A 1 83 ? 7.915 -7.269 -10.462 1.00 88.69 83 GLU A O 1
ATOM 602 N N . PRO A 1 84 ? 10.082 -7.003 -11.003 1.00 88.12 84 PRO A N 1
ATOM 603 C CA . PRO A 1 84 ? 10.210 -5.727 -10.307 1.00 88.12 84 PRO A CA 1
ATOM 604 C C . PRO A 1 84 ? 9.345 -4.656 -10.972 1.00 88.12 84 PRO A C 1
ATOM 606 O O . PRO A 1 84 ? 9.511 -4.383 -12.165 1.00 88.12 84 PRO A O 1
ATOM 609 N N . ALA A 1 85 ? 8.487 -4.013 -10.183 1.00 90.69 85 ALA A N 1
ATOM 610 C CA . ALA A 1 85 ? 7.601 -2.941 -10.626 1.00 90.69 85 ALA A CA 1
ATOM 611 C C . ALA A 1 85 ? 7.857 -1.654 -9.835 1.00 90.69 85 ALA A C 1
ATOM 613 O O . ALA A 1 85 ? 8.243 -1.694 -8.672 1.00 90.69 85 ALA A O 1
ATOM 614 N N . ASP A 1 86 ? 7.679 -0.502 -10.475 1.00 94.00 86 ASP A N 1
ATOM 615 C CA . ASP A 1 86 ? 7.730 0.779 -9.775 1.00 94.00 86 ASP A CA 1
ATOM 616 C C . ASP A 1 86 ? 6.352 1.019 -9.147 1.00 94.00 86 ASP A C 1
ATOM 618 O O . ASP A 1 86 ? 5.374 1.252 -9.860 1.00 94.00 86 ASP A O 1
ATOM 622 N N . ASP A 1 87 ? 6.270 0.934 -7.822 1.00 96.00 87 ASP A N 1
ATOM 623 C CA . ASP A 1 87 ? 5.012 0.951 -7.078 1.00 96.00 87 ASP A CA 1
ATOM 624 C C . ASP A 1 87 ? 4.973 2.118 -6.078 1.00 96.00 87 ASP A C 1
ATOM 626 O O . ASP A 1 87 ? 5.984 2.572 -5.538 1.00 96.00 87 ASP A O 1
ATOM 630 N N . TRP A 1 88 ? 3.769 2.590 -5.784 1.00 96.75 88 TRP A N 1
ATOM 631 C CA . TRP A 1 88 ? 3.479 3.386 -4.602 1.00 96.75 88 TRP A CA 1
ATOM 632 C C . TRP A 1 88 ? 2.999 2.483 -3.472 1.00 96.75 88 TRP A C 1
ATOM 634 O O . TRP A 1 88 ? 2.085 1.683 -3.657 1.00 96.75 88 TRP A O 1
ATOM 644 N N . ILE A 1 89 ? 3.555 2.672 -2.281 1.00 97.44 89 ILE A N 1
ATOM 645 C CA . ILE A 1 89 ? 3.090 2.060 -1.040 1.00 97.44 89 ILE A CA 1
ATOM 646 C C . ILE A 1 89 ? 2.418 3.149 -0.210 1.00 97.44 89 ILE A C 1
ATOM 648 O O . ILE A 1 89 ? 3.048 4.144 0.146 1.00 97.44 89 ILE A O 1
ATOM 652 N N . PHE A 1 90 ? 1.150 2.951 0.126 1.00 97.50 90 PHE A N 1
ATOM 653 C CA . PHE A 1 90 ? 0.395 3.843 0.996 1.00 97.50 90 PHE A CA 1
ATOM 654 C C . PHE A 1 90 ? -0.010 3.130 2.270 1.00 97.50 90 PHE A C 1
ATOM 656 O O . PHE A 1 90 ? -0.526 2.012 2.226 1.00 97.50 90 PHE A O 1
ATOM 663 N N . VAL A 1 91 ? 0.169 3.816 3.391 1.00 96.75 91 VAL A N 1
ATOM 664 C CA . VAL A 1 91 ? -0.315 3.386 4.697 1.00 96.75 91 VAL A CA 1
ATOM 665 C C . VAL A 1 91 ? -1.350 4.390 5.170 1.00 96.75 91 VAL A C 1
ATOM 667 O O . VAL A 1 91 ? -1.113 5.598 5.190 1.00 96.75 91 VAL A O 1
ATOM 670 N N . PHE A 1 92 ? -2.504 3.871 5.551 1.00 96.19 92 PHE A N 1
ATOM 671 C CA . PHE A 1 92 ? -3.608 4.609 6.128 1.00 96.19 92 PHE A CA 1
ATOM 672 C C . PHE A 1 92 ? -3.818 4.137 7.555 1.00 96.19 92 PHE A C 1
ATOM 674 O O . PHE A 1 92 ? -3.743 2.942 7.833 1.00 96.19 92 PHE A O 1
ATOM 681 N N . THR A 1 93 ? -4.141 5.050 8.456 1.00 95.06 93 THR A N 1
ATOM 682 C CA . THR A 1 93 ? -4.523 4.719 9.828 1.00 95.06 93 THR A CA 1
ATOM 683 C C . THR A 1 93 ? -5.916 5.249 10.102 1.00 95.06 93 THR A C 1
ATOM 685 O O . THR A 1 93 ? -6.357 6.224 9.498 1.00 95.06 93 THR A O 1
ATOM 688 N N . ALA A 1 94 ? -6.636 4.588 10.998 1.00 93.56 94 ALA A N 1
ATOM 689 C CA .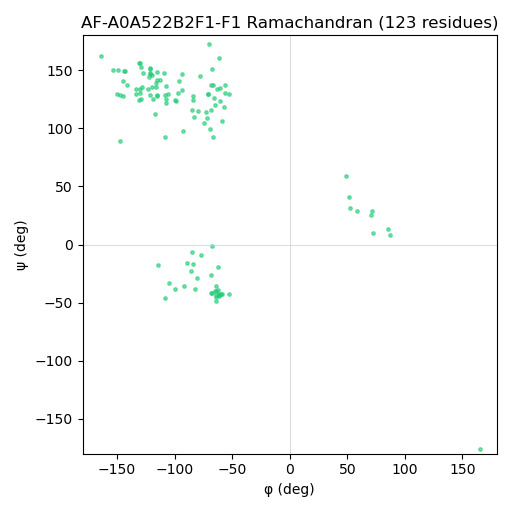 ALA A 1 94 ? -7.911 5.078 11.489 1.00 93.56 94 ALA A CA 1
ATOM 690 C C . ALA A 1 94 ? -7.919 5.059 13.023 1.00 93.56 94 ALA A C 1
ATOM 692 O O . ALA A 1 94 ? -7.210 4.249 13.634 1.00 93.56 94 ALA A O 1
ATOM 693 N N . PRO A 1 95 ? -8.704 5.942 13.667 1.00 91.88 95 PRO A N 1
ATOM 694 C CA . PRO A 1 95 ? -8.865 5.912 15.113 1.00 91.88 95 PRO A CA 1
ATOM 695 C C . PRO A 1 95 ? -9.487 4.581 15.582 1.00 91.88 95 PRO A C 1
ATOM 697 O O . PRO A 1 95 ? -10.128 3.886 14.780 1.00 91.88 95 PRO A O 1
ATOM 700 N N . PRO A 1 96 ? -9.335 4.238 16.878 1.00 91.94 96 PRO A N 1
ATOM 701 C CA . PRO A 1 96 ? -9.961 3.061 17.472 1.00 91.94 96 PRO A CA 1
ATOM 702 C C . PRO A 1 96 ? -11.467 3.037 17.210 1.00 91.94 96 PRO A C 1
ATOM 704 O O . PRO A 1 96 ? -12.164 4.026 17.445 1.00 91.94 96 PRO A O 1
ATOM 707 N N . GLN A 1 97 ? -11.970 1.914 16.710 1.00 90.56 97 GLN A N 1
ATOM 708 C CA . GLN A 1 97 ? -13.367 1.764 16.307 1.00 90.56 97 GLN A CA 1
ATOM 709 C C . GLN A 1 97 ? -13.734 0.294 16.157 1.00 90.56 97 GLN A C 1
ATOM 711 O O . GLN A 1 97 ? -12.856 -0.553 16.010 1.00 90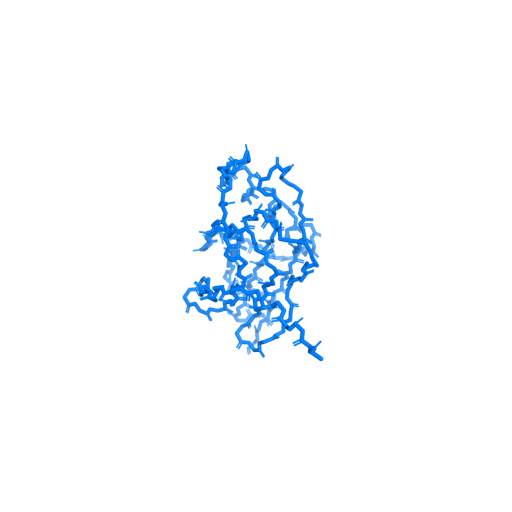.56 97 GLN A O 1
ATOM 716 N N . ASN A 1 98 ? -15.034 -0.009 16.163 1.00 86.50 98 ASN A N 1
ATOM 717 C CA . ASN A 1 98 ? -15.555 -1.364 15.947 1.00 86.50 98 ASN A CA 1
ATOM 718 C C . ASN A 1 98 ? -14.914 -2.421 16.866 1.00 86.50 98 ASN A C 1
ATOM 720 O O . ASN A 1 98 ? -14.753 -3.572 16.477 1.00 86.50 98 ASN A O 1
ATOM 724 N N . GLY A 1 99 ? -14.529 -2.017 18.083 1.00 87.00 99 GLY A N 1
ATOM 725 C CA . GLY A 1 99 ? -13.854 -2.894 19.035 1.00 87.00 99 GLY A CA 1
ATOM 726 C C . GLY A 1 99 ? -12.421 -3.259 18.647 1.00 87.00 99 GLY A C 1
ATOM 727 O O . GLY A 1 99 ? -11.981 -4.316 19.065 1.00 87.00 99 GLY A O 1
ATOM 728 N N . PHE A 1 100 ? -11.724 -2.434 17.859 1.00 89.00 100 PHE A N 1
ATOM 729 C CA . PHE A 1 100 ? -10.289 -2.534 17.579 1.00 89.00 100 PHE A CA 1
ATOM 730 C C . PHE A 1 100 ? -9.556 -1.306 18.122 1.00 89.00 100 PHE A C 1
ATOM 732 O O . PHE A 1 100 ? -10.029 -0.174 17.980 1.00 89.00 100 PHE A O 1
ATOM 739 N N . THR A 1 101 ? -8.382 -1.521 18.711 1.00 89.75 101 THR A N 1
ATOM 740 C CA . THR A 1 101 ? -7.516 -0.467 19.261 1.00 89.75 101 THR A CA 1
ATOM 741 C C . THR A 1 101 ? -6.599 0.147 18.205 1.00 89.75 101 THR A C 1
ATOM 743 O O . THR A 1 101 ? -6.184 1.296 18.347 1.00 89.75 101 THR A O 1
ATOM 746 N N . SER A 1 102 ? -6.321 -0.571 17.114 1.00 88.00 102 SER A N 1
ATOM 747 C CA . SER A 1 102 ? -5.616 -0.039 15.945 1.00 88.00 102 SER A CA 1
ATOM 748 C C . SER A 1 102 ? -6.212 -0.597 14.660 1.00 88.00 102 SER A C 1
ATOM 750 O O . SER A 1 102 ? -6.501 -1.790 14.560 1.00 88.00 102 SER A O 1
ATOM 752 N N . VAL A 1 103 ? -6.372 0.275 13.665 1.00 92.25 103 VAL A N 1
ATOM 753 C CA . VAL A 1 103 ? -6.788 -0.085 12.310 1.00 92.25 103 VAL A CA 1
ATOM 754 C C . VAL A 1 103 ? -5.825 0.571 11.332 1.00 92.25 103 VAL A C 1
ATOM 756 O O . VAL A 1 103 ? -5.639 1.791 11.361 1.00 92.25 103 VAL A O 1
ATOM 759 N N . ARG A 1 104 ? -5.214 -0.240 10.469 1.00 93.06 104 ARG A N 1
ATOM 760 C CA . ARG A 1 104 ? -4.273 0.205 9.440 1.00 93.06 104 ARG A CA 1
ATOM 761 C C . ARG A 1 104 ? -4.658 -0.384 8.099 1.00 93.06 104 ARG A C 1
ATOM 763 O O . ARG A 1 104 ? -4.934 -1.572 8.009 1.00 93.06 104 ARG A O 1
ATOM 770 N N . GLY A 1 105 ? -4.674 0.433 7.062 1.00 94.38 105 GLY A N 1
ATOM 771 C CA . GLY A 1 105 ? -4.811 -0.007 5.682 1.00 94.38 105 GLY A CA 1
ATOM 772 C C . GLY A 1 105 ? -3.483 0.144 4.961 1.00 94.38 105 GLY A C 1
ATOM 773 O O . GLY A 1 105 ? -2.829 1.169 5.103 1.00 94.38 105 GLY A O 1
ATOM 774 N N . VAL A 1 106 ? -3.087 -0.850 4.181 1.00 96.25 106 VAL A N 1
ATOM 775 C CA . VAL A 1 106 ? -1.896 -0.795 3.330 1.00 96.25 106 VAL A CA 1
ATOM 776 C C . VAL A 1 106 ? -2.321 -1.059 1.903 1.00 96.25 106 VAL A C 1
ATOM 778 O O . VAL A 1 106 ? -3.087 -1.989 1.652 1.00 96.25 106 VAL A O 1
ATOM 781 N N . VAL A 1 107 ? -1.832 -0.249 0.972 1.00 97.38 107 VAL A N 1
ATOM 782 C CA . VAL A 1 107 ? -2.111 -0.406 -0.456 1.00 97.38 107 VAL A CA 1
ATOM 783 C C . VAL A 1 107 ? -0.816 -0.283 -1.241 1.00 97.38 107 VAL A C 1
ATOM 785 O O . VAL A 1 107 ? -0.044 0.645 -1.018 1.00 97.38 107 VAL A O 1
ATOM 788 N N . VAL A 1 108 ? -0.607 -1.207 -2.173 1.00 97.31 108 VAL A N 1
ATOM 789 C CA . VAL A 1 108 ? 0.438 -1.152 -3.195 1.00 97.31 108 VAL A CA 1
ATOM 790 C C . VAL A 1 108 ? -0.236 -0.850 -4.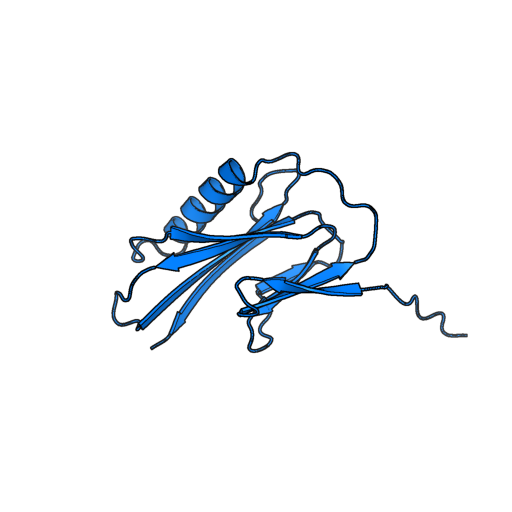527 1.00 97.31 108 VAL A C 1
ATOM 792 O O . VAL A 1 108 ? -1.184 -1.540 -4.910 1.00 97.31 108 VAL A O 1
ATOM 795 N N . ILE A 1 109 ? 0.216 0.197 -5.210 1.00 97.50 109 ILE A N 1
ATOM 796 C CA . ILE A 1 109 ? -0.377 0.690 -6.454 1.00 97.50 109 ILE A CA 1
ATOM 797 C C . ILE A 1 109 ? 0.718 0.850 -7.497 1.00 97.50 109 ILE A C 1
ATOM 799 O O . ILE A 1 109 ? 1.660 1.606 -7.278 1.00 97.50 109 ILE A O 1
ATOM 803 N N . ASP A 1 110 ? 0.537 0.224 -8.653 1.00 95.75 110 ASP A N 1
ATOM 804 C CA . ASP A 1 110 ? 1.427 0.368 -9.800 1.00 95.75 110 ASP A CA 1
ATOM 805 C C . ASP A 1 110 ? 1.528 1.848 -10.194 1.00 95.75 110 ASP A C 1
ATOM 807 O O . ASP A 1 110 ? 0.535 2.500 -10.543 1.00 95.75 110 ASP A O 1
ATOM 811 N N . ALA A 1 111 ? 2.737 2.403 -10.125 1.00 95.25 111 ALA A N 1
ATOM 812 C CA . ALA A 1 111 ? 2.958 3.832 -10.300 1.00 95.25 111 ALA A CA 1
ATOM 813 C C . ALA A 1 111 ? 2.903 4.278 -11.770 1.00 95.25 111 ALA A C 1
ATOM 815 O O . ALA A 1 111 ? 2.900 5.481 -12.048 1.00 95.25 111 ALA A O 1
ATOM 816 N N . ALA A 1 112 ? 2.849 3.340 -12.720 1.00 93.56 112 ALA A N 1
ATOM 817 C CA . ALA A 1 112 ? 2.694 3.622 -14.143 1.00 93.56 112 ALA A CA 1
ATOM 818 C C . ALA A 1 112 ? 1.218 3.631 -14.576 1.00 93.56 112 ALA A C 1
ATOM 820 O O . ALA A 1 112 ? 0.831 4.418 -15.439 1.00 93.56 112 ALA A O 1
ATOM 821 N N . THR A 1 113 ? 0.392 2.767 -13.987 1.00 94.69 113 THR A N 1
ATOM 822 C CA . THR A 1 113 ? -0.992 2.512 -14.413 1.00 94.69 113 THR A CA 1
ATOM 823 C C . THR A 1 113 ? -2.043 2.944 -13.396 1.00 94.69 113 THR A C 1
ATOM 825 O O . THR A 1 113 ? -3.215 3.058 -13.754 1.00 94.69 113 THR A O 1
ATOM 828 N N . GLY A 1 114 ? -1.658 3.164 -12.137 1.00 94.06 114 GLY A N 1
ATOM 829 C CA . GLY A 1 114 ? -2.569 3.484 -11.035 1.00 94.06 114 GLY A CA 1
ATOM 830 C C . GLY A 1 114 ? -3.413 2.293 -10.583 1.00 94.06 114 GLY A C 1
ATOM 831 O O . GLY A 1 114 ? -4.371 2.463 -9.830 1.00 94.06 114 GLY A O 1
ATOM 832 N N . ARG A 1 115 ? -3.100 1.084 -11.061 1.00 95.69 115 ARG A N 1
ATOM 833 C CA . ARG A 1 115 ? -3.812 -0.137 -10.684 1.00 95.69 115 ARG A CA 1
ATOM 834 C C . ARG A 1 115 ? -3.357 -0.615 -9.319 1.00 95.69 115 ARG A C 1
ATOM 836 O O . ARG A 1 115 ? -2.190 -0.518 -8.968 1.00 95.69 115 ARG A O 1
ATOM 843 N N . ILE A 1 116 ? -4.292 -1.177 -8.569 1.00 96.88 116 ILE A N 1
ATOM 844 C CA . ILE A 1 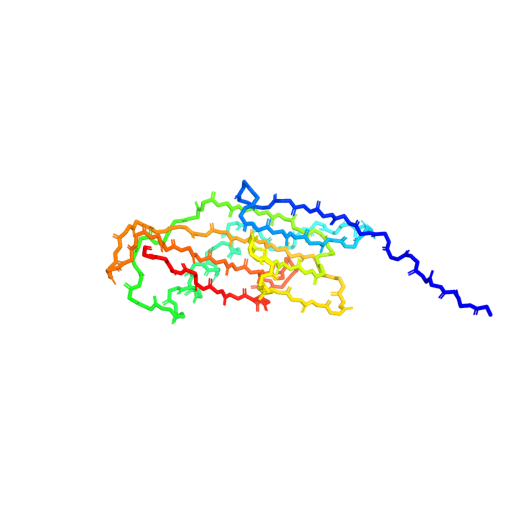116 ? -4.011 -1.716 -7.243 1.00 96.88 116 ILE A CA 1
ATOM 845 C C . ILE A 1 116 ? -3.375 -3.090 -7.400 1.00 96.88 116 ILE A C 1
ATOM 847 O O . ILE A 1 116 ? -4.022 -4.024 -7.874 1.00 96.88 116 ILE A O 1
ATOM 851 N N . SER A 1 117 ? -2.119 -3.188 -6.984 1.00 95.75 117 SER A N 1
ATOM 852 C CA . SER A 1 117 ? -1.329 -4.418 -6.973 1.00 95.75 117 SER A CA 1
ATOM 853 C C . SER A 1 117 ? -1.637 -5.250 -5.725 1.00 95.75 117 SER A C 1
ATOM 855 O O . SER A 1 117 ? -1.747 -6.471 -5.798 1.00 95.75 117 SER A O 1
ATOM 857 N N . SER A 1 118 ? -1.830 -4.595 -4.576 1.00 96.56 118 SER A N 1
ATOM 858 C CA . SER A 1 118 ? -2.276 -5.228 -3.331 1.00 96.56 118 SER A CA 1
ATOM 859 C C . SER A 1 118 ? -3.001 -4.224 -2.436 1.00 96.56 118 SER A C 1
ATOM 861 O O . SER A 1 118 ? -2.717 -3.030 -2.480 1.00 96.56 118 SER A O 1
ATOM 863 N N . ALA A 1 119 ? -3.944 -4.693 -1.623 1.00 95.88 119 ALA A N 1
ATOM 864 C CA . ALA A 1 119 ? -4.621 -3.885 -0.618 1.00 95.88 119 ALA A CA 1
ATOM 865 C C . ALA A 1 119 ? -5.034 -4.767 0.562 1.00 95.88 119 ALA A C 1
ATOM 867 O O . ALA A 1 119 ? -5.678 -5.799 0.373 1.00 95.88 119 ALA A O 1
ATOM 868 N N . GLN A 1 120 ? -4.695 -4.351 1.778 1.00 94.81 120 GLN A N 1
ATOM 869 C CA . GLN A 1 120 ? -4.994 -5.099 2.993 1.00 94.81 120 GLN A CA 1
ATOM 870 C C . GLN A 1 120 ? -5.345 -4.163 4.143 1.00 94.81 120 GLN A C 1
ATOM 872 O O . GLN A 1 120 ? -4.840 -3.047 4.236 1.00 94.81 120 GLN A O 1
ATOM 877 N N . ILE A 1 121 ? -6.199 -4.641 5.044 1.00 93.00 121 ILE A N 1
ATOM 878 C CA . ILE A 1 121 ? -6.496 -3.981 6.311 1.00 93.00 121 ILE A CA 1
ATOM 879 C C . ILE A 1 121 ? -6.004 -4.879 7.442 1.00 93.00 121 ILE A C 1
ATOM 881 O O . ILE A 1 121 ? -6.342 -6.059 7.508 1.00 93.00 121 ILE A O 1
ATOM 885 N N . LEU A 1 122 ? -5.225 -4.291 8.339 1.00 90.94 122 LEU A N 1
ATOM 886 C CA . LEU A 1 122 ? -4.697 -4.888 9.552 1.00 90.94 122 LEU A CA 1
ATOM 887 C C . LEU A 1 122 ? -5.428 -4.273 10.746 1.00 90.94 122 LEU A C 1
ATOM 889 O O . LEU A 1 122 ? -5.530 -3.051 10.870 1.00 90.94 122 LEU A O 1
ATOM 893 N N . GLN A 1 123 ? -5.959 -5.124 11.617 1.00 90.00 123 GLN A N 1
ATOM 894 C CA . GLN A 1 123 ? -6.728 -4.717 12.790 1.00 90.00 123 GLN A CA 1
ATOM 895 C C . GLN A 1 123 ? -6.147 -5.404 14.024 1.00 90.00 123 GLN A C 1
ATOM 897 O O . GLN A 1 123 ? -5.852 -6.598 13.980 1.00 90.00 123 GLN A O 1
ATOM 902 N N . SER A 1 124 ? -5.985 -4.663 15.119 1.00 86.50 124 SER A N 1
ATOM 903 C CA . SER A 1 124 ? -5.492 -5.200 16.392 1.00 86.50 124 SER A CA 1
ATOM 904 C C . SER A 1 124 ? -6.378 -4.785 17.562 1.00 86.50 124 SER A C 1
ATOM 906 O O . SER A 1 124 ? -7.065 -3.762 17.496 1.00 86.50 124 SER A O 1
ATOM 908 N N . ASN A 1 125 ? -6.334 -5.579 18.633 1.00 79.88 125 ASN A N 1
ATOM 909 C CA . ASN A 1 125 ? -6.957 -5.299 19.925 1.00 79.88 125 ASN A CA 1
ATOM 910 C C . ASN A 1 125 ? -5.900 -5.169 21.013 1.00 79.88 125 ASN A C 1
ATOM 912 O O . ASN A 1 125 ? -5.008 -6.042 21.049 1.00 79.88 125 ASN A O 1
#